Protein AF-A0A5C5GD71-F1 (afdb_monomer_lite)

Sequence (97 aa):
MRAALAAIPFVLTLAACATEVPLPAGVTEDEVGIFRAAVVEAGCDVTNDTQAAVVEERTGFDSGKLRQITEYTARRGELSDTGQGGFRLNVGTCAAA

Structure (mmCIF, N/CA/C/O backbone):
data_AF-A0A5C5GD71-F1
#
_entry.id   AF-A0A5C5GD71-F1
#
loop_
_atom_site.group_PDB
_atom_site.id
_atom_site.type_symbol
_atom_site.label_atom_id
_atom_site.label_alt_id
_atom_site.label_comp_id
_atom_site.label_asym_id
_atom_site.label_entity_id
_atom_site.label_seq_id
_atom_site.pdbx_PDB_ins_code
_atom_site.Cartn_x
_atom_site.Cartn_y
_atom_site.Cartn_z
_atom_site.occupancy
_atom_site.B_iso_or_equiv
_atom_site.auth_seq_id
_atom_site.auth_comp_id
_atom_site.auth_asym_id
_atom_site.auth_atom_id
_atom_site.pdbx_PDB_model_num
ATOM 1 N N . MET A 1 1 ? 34.051 -45.047 44.977 1.00 40.62 1 MET A N 1
ATOM 2 C CA . MET A 1 1 ? 32.857 -44.176 44.947 1.00 40.62 1 MET A CA 1
ATOM 3 C C . MET A 1 1 ? 32.790 -43.549 43.559 1.00 40.62 1 MET A C 1
ATOM 5 O O . MET A 1 1 ? 33.626 -42.717 43.249 1.00 40.62 1 MET A O 1
ATOM 9 N N . ARG A 1 2 ? 31.913 -44.036 42.672 1.00 43.59 2 ARG A N 1
ATOM 10 C CA . ARG A 1 2 ? 31.711 -43.479 41.323 1.00 43.59 2 ARG A CA 1
ATOM 11 C C . ARG A 1 2 ? 30.302 -42.899 41.292 1.00 43.59 2 ARG A C 1
ATOM 13 O O . ARG A 1 2 ? 29.344 -43.644 41.127 1.00 43.59 2 ARG A O 1
ATOM 20 N N . ALA A 1 3 ? 30.187 -41.601 41.552 1.00 47.41 3 ALA A N 1
ATOM 21 C CA . ALA A 1 3 ? 28.939 -40.878 41.365 1.00 47.41 3 ALA A CA 1
ATOM 22 C C . ALA A 1 3 ? 28.727 -40.717 39.855 1.00 47.41 3 ALA A C 1
ATOM 24 O O . ALA A 1 3 ? 29.479 -40.007 39.189 1.00 47.41 3 ALA A O 1
ATOM 25 N N . ALA A 1 4 ? 27.758 -41.449 39.310 1.00 49.78 4 ALA A N 1
ATOM 26 C CA . ALA A 1 4 ? 27.291 -41.252 37.949 1.00 49.78 4 A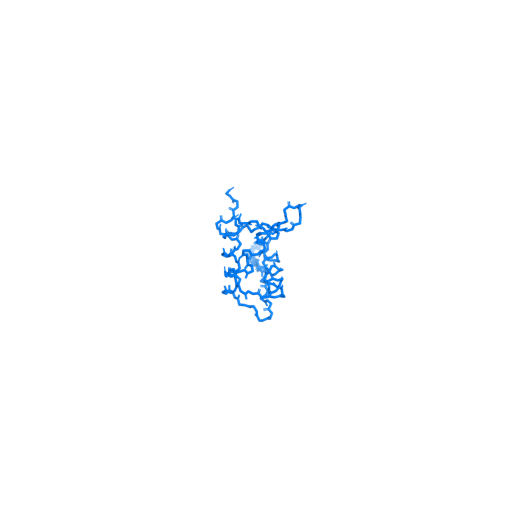LA A CA 1
ATOM 27 C C . ALA A 1 4 ? 26.548 -39.909 37.900 1.00 49.78 4 ALA A C 1
ATOM 29 O O . ALA A 1 4 ? 25.488 -39.755 38.503 1.00 49.78 4 ALA A O 1
ATOM 30 N N . LEU A 1 5 ? 27.148 -38.926 37.228 1.00 51.91 5 LEU A N 1
ATOM 31 C CA . LEU A 1 5 ? 26.519 -37.650 36.905 1.00 51.91 5 LEU A CA 1
ATOM 32 C C . LEU A 1 5 ? 25.349 -37.920 35.952 1.00 51.91 5 LEU A C 1
ATOM 34 O O . LEU A 1 5 ? 25.549 -38.233 34.780 1.00 51.91 5 LEU A O 1
ATOM 38 N N . ALA A 1 6 ? 24.130 -37.833 36.479 1.00 53.88 6 ALA A N 1
ATOM 39 C CA . ALA A 1 6 ? 22.909 -37.846 35.691 1.00 53.88 6 ALA A CA 1
ATOM 40 C C . ALA A 1 6 ? 22.870 -36.580 34.821 1.00 53.88 6 ALA A C 1
ATOM 42 O O . ALA A 1 6 ? 22.754 -35.466 35.331 1.00 53.88 6 ALA A O 1
ATOM 43 N 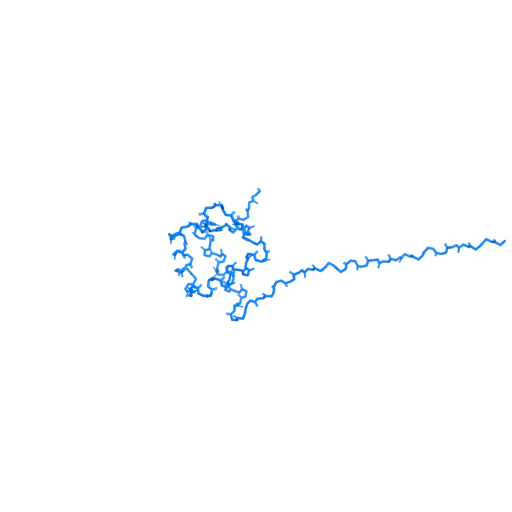N . ALA A 1 7 ? 23.006 -36.752 33.507 1.00 56.69 7 ALA A N 1
ATOM 44 C CA . ALA A 1 7 ? 22.825 -35.686 32.535 1.00 56.69 7 ALA A CA 1
ATOM 45 C C . ALA A 1 7 ? 21.333 -35.323 32.470 1.00 56.69 7 ALA A C 1
ATOM 47 O O . ALA A 1 7 ? 20.516 -36.100 31.981 1.00 56.69 7 ALA A O 1
ATOM 48 N N . ILE A 1 8 ? 20.983 -34.155 33.005 1.00 64.50 8 ILE A N 1
ATOM 49 C CA . ILE A 1 8 ? 19.648 -33.561 32.904 1.00 64.50 8 ILE A CA 1
ATOM 50 C C . ILE A 1 8 ? 19.543 -32.945 31.501 1.00 64.50 8 ILE A C 1
ATOM 52 O O . ILE A 1 8 ? 20.296 -32.012 31.210 1.00 64.50 8 ILE A O 1
ATOM 56 N N . PRO A 1 9 ? 18.655 -33.425 30.611 1.00 58.97 9 PRO A N 1
ATOM 57 C CA . PRO A 1 9 ? 18.432 -32.760 29.339 1.00 58.97 9 PRO A CA 1
ATOM 58 C C . PRO A 1 9 ? 17.663 -31.465 29.617 1.00 58.97 9 PRO A C 1
ATOM 60 O O . PRO A 1 9 ? 16.467 -31.472 29.903 1.00 58.97 9 PRO A O 1
ATOM 63 N N . PHE A 1 10 ? 18.374 -30.342 29.579 1.00 55.47 10 PHE A N 1
ATOM 64 C CA . PHE A 1 10 ? 17.788 -29.010 29.636 1.00 55.47 10 PHE A CA 1
ATOM 65 C C . PHE A 1 10 ? 17.109 -28.744 28.285 1.00 55.47 10 PHE A C 1
ATOM 67 O O . PHE A 1 10 ? 17.753 -28.360 27.309 1.00 55.47 10 PHE A O 1
ATOM 74 N N . VAL A 1 11 ? 15.811 -29.041 28.203 1.00 62.72 11 VAL A N 1
ATOM 75 C CA . VAL A 1 11 ? 14.977 -28.750 27.032 1.00 62.72 11 VAL A CA 1
ATOM 76 C C . VAL A 1 11 ? 14.778 -27.235 26.970 1.00 62.72 11 VAL A C 1
ATOM 78 O O . VAL A 1 11 ? 13.878 -26.681 27.594 1.00 62.72 11 VAL A O 1
ATOM 81 N N . LEU A 1 12 ? 15.658 -26.553 26.237 1.00 60.19 12 LEU A N 1
ATOM 82 C CA . LEU A 1 12 ? 15.481 -25.163 25.825 1.00 60.19 12 LEU A CA 1
ATOM 83 C C . LEU A 1 12 ? 14.337 -25.111 24.812 1.00 60.19 12 LEU A C 1
ATOM 85 O O . LEU A 1 12 ? 14.549 -25.250 23.609 1.00 60.19 12 LEU A O 1
ATOM 89 N N . THR A 1 13 ? 13.110 -24.922 25.291 1.00 60.66 13 THR A N 1
ATOM 90 C CA . THR A 1 13 ? 12.012 -24.467 24.440 1.00 60.66 13 THR A CA 1
ATOM 91 C C . THR A 1 13 ? 12.342 -23.043 24.007 1.00 60.66 13 THR A C 1
ATOM 93 O O . THR A 1 13 ? 12.085 -22.089 24.743 1.00 60.66 13 THR A O 1
ATOM 96 N N . LEU A 1 14 ? 12.969 -22.894 22.837 1.00 57.28 14 LEU A N 1
ATOM 97 C CA . LEU A 1 14 ? 13.030 -21.611 22.153 1.00 57.28 14 LEU A CA 1
ATOM 98 C C . LEU A 1 14 ? 11.584 -21.199 21.871 1.00 57.28 14 LEU A C 1
ATOM 100 O O . LEU A 1 14 ? 10.969 -21.675 20.919 1.00 57.28 14 LEU A O 1
ATOM 104 N N . ALA A 1 15 ? 11.029 -20.348 22.732 1.00 55.38 15 ALA A N 1
ATOM 105 C CA . ALA A 1 15 ? 9.876 -19.543 22.386 1.00 55.38 15 ALA A CA 1
ATOM 106 C C . ALA A 1 15 ? 10.314 -18.696 21.190 1.00 55.38 15 ALA A C 1
ATOM 108 O O . ALA A 1 15 ? 11.025 -17.703 21.340 1.00 55.38 1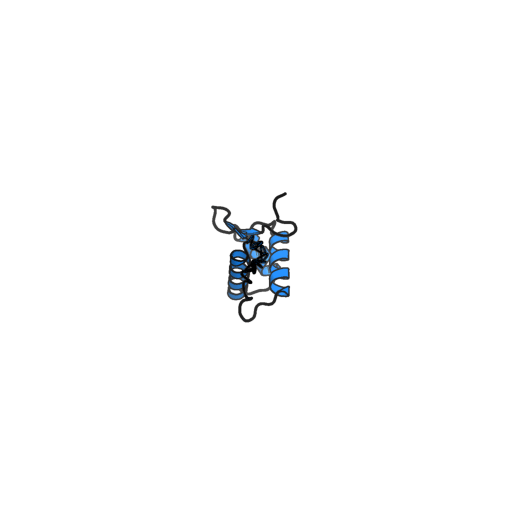5 ALA A O 1
ATOM 109 N N . ALA A 1 16 ? 9.983 -19.159 19.987 1.00 54.44 16 ALA A N 1
ATOM 110 C CA . ALA A 1 16 ? 10.074 -18.344 18.799 1.00 54.44 16 ALA A CA 1
ATOM 111 C C . ALA A 1 16 ? 9.150 -17.152 19.054 1.00 54.44 16 ALA A C 1
ATOM 113 O O . ALA A 1 16 ? 7.929 -17.294 19.020 1.00 54.44 16 ALA A O 1
ATOM 114 N N . CYS A 1 17 ? 9.729 -16.002 19.396 1.00 53.38 17 CYS A N 1
ATOM 115 C CA . CYS A 1 17 ? 9.025 -14.732 19.382 1.00 53.38 17 CYS A CA 1
ATOM 116 C C . CYS A 1 17 ? 8.635 -14.464 17.928 1.00 53.38 17 CYS A C 1
ATOM 118 O O . CYS A 1 17 ? 9.354 -13.780 17.204 1.00 53.38 17 CYS A O 1
ATOM 120 N N . ALA A 1 18 ? 7.526 -15.050 17.479 1.00 57.47 18 ALA A N 1
ATOM 121 C CA . ALA A 1 18 ? 6.808 -14.544 16.331 1.00 57.47 18 ALA A CA 1
ATOM 122 C C . ALA A 1 18 ? 6.413 -13.118 16.717 1.00 57.47 18 ALA A C 1
ATOM 124 O O . ALA A 1 18 ? 5.583 -12.908 17.598 1.00 57.47 18 ALA A O 1
ATOM 125 N N . THR A 1 19 ? 7.102 -12.132 16.152 1.00 65.06 19 THR A N 1
ATOM 126 C CA . THR A 1 19 ? 6.725 -10.728 16.273 1.00 65.06 19 THR A CA 1
ATOM 127 C C . THR A 1 19 ? 5.413 -10.551 15.522 1.00 65.06 19 THR A C 1
ATOM 129 O O . THR A 1 19 ? 5.407 -10.216 14.339 1.00 65.06 19 THR A O 1
ATOM 132 N N . GLU A 1 20 ? 4.303 -10.861 16.188 1.00 79.88 20 GLU A N 1
ATOM 133 C CA . GLU A 1 20 ? 2.966 -10.579 15.687 1.00 79.88 20 GLU A CA 1
ATOM 134 C C . GLU A 1 20 ? 2.845 -9.064 15.522 1.00 79.88 20 GLU A C 1
ATOM 136 O O . GLU A 1 20 ? 2.915 -8.303 16.488 1.00 79.88 20 GLU A O 1
ATOM 141 N N . VAL A 1 21 ? 2.723 -8.611 14.276 1.00 89.19 21 VAL A N 1
ATOM 142 C CA . VAL A 1 21 ? 2.436 -7.209 13.974 1.00 89.19 21 VAL A CA 1
ATOM 143 C C . VAL A 1 21 ? 0.934 -7.018 14.196 1.00 89.19 21 VAL A C 1
ATOM 145 O O . VAL A 1 21 ? 0.150 -7.614 13.454 1.00 89.19 21 VAL A O 1
ATOM 148 N N . PRO A 1 22 ? 0.499 -6.227 15.194 1.00 92.75 22 PRO A N 1
ATOM 149 C CA . PRO A 1 22 ? -0.921 -6.023 15.439 1.00 92.75 22 PRO A CA 1
ATOM 150 C C . PRO A 1 22 ? -1.555 -5.217 14.303 1.00 92.75 22 PRO A C 1
ATOM 152 O O . PRO A 1 22 ? -0.917 -4.339 13.709 1.00 92.75 22 PRO A O 1
ATOM 155 N N . LEU A 1 23 ? -2.828 -5.495 14.024 1.00 94.31 23 LEU A N 1
ATOM 156 C CA . LEU A 1 23 ? -3.613 -4.698 13.086 1.00 94.31 23 LEU A CA 1
ATOM 157 C C . LEU A 1 23 ? -3.771 -3.251 13.585 1.00 94.31 23 LEU A C 1
ATOM 159 O O . LEU A 1 23 ? -3.971 -3.031 14.785 1.00 94.31 23 LEU A O 1
ATOM 163 N N . PRO A 1 24 ? -3.725 -2.251 12.686 1.00 94.69 24 PRO A N 1
ATOM 164 C CA . PRO A 1 24 ? -4.103 -0.884 13.016 1.00 94.69 24 PRO A CA 1
ATOM 165 C C . PRO A 1 24 ? -5.569 -0.793 13.461 1.00 94.69 24 PRO A C 1
ATOM 167 O O . PRO A 1 24 ? -6.421 -1.572 13.033 1.00 94.69 24 PRO A O 1
ATOM 170 N N . ALA A 1 25 ? -5.887 0.196 14.297 1.00 94.12 25 ALA A N 1
ATOM 171 C CA . ALA A 1 25 ? -7.261 0.428 14.731 1.00 94.12 25 ALA A CA 1
ATOM 172 C C . ALA A 1 25 ? -8.181 0.722 13.530 1.00 94.12 25 ALA A C 1
ATOM 174 O O . ALA A 1 25 ? -7.892 1.599 12.722 1.00 94.12 25 ALA A O 1
ATOM 175 N N . GLY A 1 26 ? -9.308 0.010 13.432 1.00 93.38 26 GLY A N 1
ATOM 176 C CA . GLY A 1 26 ? -10.270 0.191 12.336 1.00 93.38 26 GLY A CA 1
ATOM 177 C C . GLY A 1 26 ? -9.857 -0.438 10.998 1.00 93.38 26 GLY A C 1
ATOM 178 O O . GLY A 1 26 ? -10.504 -0.160 9.985 1.00 93.38 26 GLY A O 1
ATOM 179 N N . VAL A 1 27 ? -8.810 -1.273 10.997 1.00 97.38 27 VAL A N 1
ATOM 180 C CA . VAL A 1 27 ? -8.397 -2.117 9.869 1.00 97.38 27 VAL A CA 1
ATOM 181 C C . VAL A 1 27 ? -8.655 -3.583 10.215 1.00 97.38 27 VAL A C 1
ATOM 183 O O . VAL A 1 27 ? -8.287 -4.049 11.293 1.00 97.38 27 VAL A O 1
ATOM 186 N N . THR A 1 28 ? -9.278 -4.315 9.296 1.00 98.00 28 THR A N 1
ATOM 187 C CA . THR A 1 28 ? -9.543 -5.760 9.414 1.00 98.00 28 THR A CA 1
ATOM 188 C C . THR A 1 28 ? -8.621 -6.576 8.504 1.00 98.00 28 THR A C 1
ATOM 190 O O . THR A 1 28 ? -8.130 -6.057 7.504 1.00 98.00 28 THR A O 1
ATOM 193 N N . GLU A 1 29 ? -8.401 -7.865 8.800 1.00 96.94 29 GLU A N 1
ATOM 194 C CA . GLU A 1 29 ? -7.636 -8.746 7.892 1.00 96.94 29 GLU A CA 1
ATOM 195 C C . GLU A 1 29 ? -8.284 -8.850 6.500 1.00 96.94 29 GLU A C 1
ATOM 197 O O . GLU A 1 29 ? -7.563 -8.920 5.504 1.00 96.94 29 GLU A O 1
ATOM 202 N N . ASP A 1 30 ? -9.619 -8.801 6.413 1.00 98.25 30 ASP A N 1
ATOM 203 C CA . ASP A 1 30 ? -10.347 -8.823 5.138 1.00 98.25 30 ASP A CA 1
ATOM 204 C C . ASP A 1 30 ? -9.987 -7.609 4.273 1.00 98.25 30 ASP A C 1
ATOM 206 O O . ASP A 1 30 ? -9.721 -7.748 3.081 1.00 98.25 30 ASP A O 1
ATOM 210 N N . GLU A 1 31 ? -9.888 -6.421 4.873 1.00 98.44 31 GLU A N 1
ATOM 211 C CA . GLU A 1 31 ? -9.472 -5.202 4.172 1.00 98.44 31 GLU A CA 1
ATOM 212 C C . GLU A 1 31 ? -8.009 -5.259 3.727 1.00 98.44 31 GLU A C 1
ATOM 214 O O . GLU A 1 31 ? -7.676 -4.789 2.638 1.00 98.44 31 GLU A O 1
ATOM 219 N N . VAL A 1 32 ? -7.133 -5.884 4.520 1.00 98.31 32 VAL A N 1
ATOM 220 C CA . VAL A 1 32 ? -5.754 -6.154 4.089 1.00 98.31 32 VAL A CA 1
ATOM 221 C C . VAL A 1 32 ? -5.751 -7.139 2.912 1.00 98.31 32 VAL A C 1
ATOM 223 O O . VAL A 1 32 ? -4.988 -6.967 1.963 1.00 98.31 32 VAL A O 1
ATOM 226 N N . GLY A 1 33 ? -6.620 -8.152 2.926 1.00 98.19 33 GLY A N 1
ATOM 227 C CA . GLY A 1 33 ? -6.825 -9.073 1.806 1.00 98.19 33 GLY A CA 1
ATOM 228 C C . GLY A 1 33 ? -7.291 -8.366 0.529 1.00 98.19 33 GLY A C 1
ATOM 229 O O . GLY A 1 33 ? -6.706 -8.581 -0.532 1.00 98.19 33 GLY A O 1
ATOM 230 N N . ILE A 1 34 ? 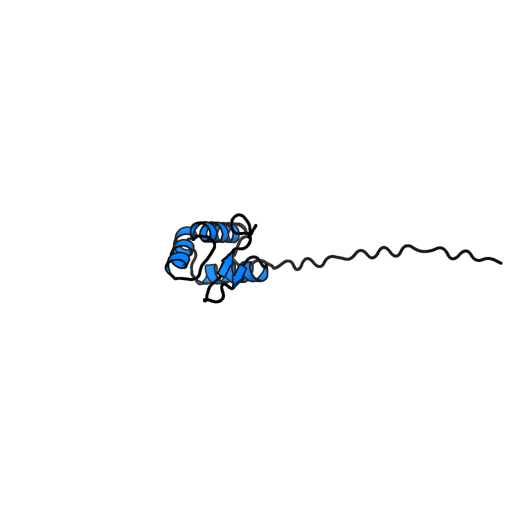-8.281 -7.476 0.644 1.00 98.56 34 ILE A N 1
ATOM 231 C CA . ILE A 1 34 ? -8.795 -6.646 -0.457 1.00 98.56 34 ILE A CA 1
ATOM 232 C C . ILE A 1 34 ? -7.686 -5.751 -1.022 1.00 98.56 34 ILE A C 1
ATOM 234 O O . ILE A 1 34 ? -7.499 -5.699 -2.236 1.00 98.56 34 ILE A O 1
ATOM 238 N N . PHE A 1 35 ? -6.894 -5.111 -0.160 1.00 98.62 35 PHE A N 1
ATOM 239 C CA . PHE A 1 35 ? -5.737 -4.323 -0.583 1.00 98.62 35 PHE A CA 1
ATOM 240 C C . PHE A 1 35 ? -4.713 -5.162 -1.358 1.00 98.62 35 PHE A C 1
ATOM 242 O O . PHE A 1 35 ? -4.300 -4.770 -2.447 1.00 98.62 35 PHE A O 1
ATOM 249 N N . ARG A 1 36 ? -4.328 -6.339 -0.846 1.00 98.50 36 ARG A N 1
ATOM 250 C CA . ARG A 1 36 ? -3.386 -7.235 -1.541 1.00 98.50 36 ARG A CA 1
ATOM 251 C C . ARG A 1 36 ? -3.916 -7.637 -2.918 1.00 98.50 36 ARG A C 1
ATOM 253 O O . ARG A 1 36 ? -3.164 -7.588 -3.885 1.00 98.50 36 ARG A O 1
ATOM 260 N N . ALA A 1 37 ? -5.196 -7.997 -3.016 1.00 98.38 37 ALA A N 1
ATOM 261 C CA . ALA A 1 37 ? -5.828 -8.343 -4.288 1.00 98.38 37 ALA A CA 1
ATOM 262 C C . ALA A 1 37 ? -5.811 -7.164 -5.274 1.00 98.38 37 ALA A C 1
ATOM 264 O O . ALA A 1 37 ? -5.443 -7.338 -6.432 1.00 98.38 37 ALA A O 1
ATOM 265 N N . ALA A 1 38 ? -6.108 -5.952 -4.806 1.00 98.56 38 ALA A N 1
ATOM 266 C CA . ALA A 1 38 ? -6.045 -4.752 -5.630 1.00 98.56 38 ALA A CA 1
ATOM 267 C C . ALA A 1 38 ? -4.620 -4.454 -6.136 1.00 98.56 38 ALA A C 1
ATOM 269 O O . ALA A 1 38 ? -4.441 -4.082 -7.293 1.00 98.56 38 ALA A O 1
ATOM 270 N N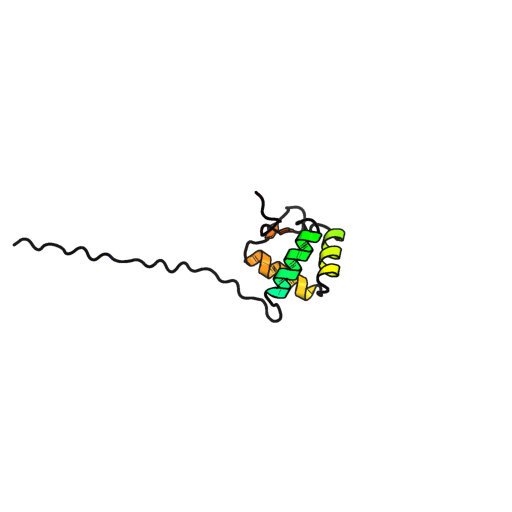 . VAL A 1 39 ? -3.589 -4.674 -5.311 1.00 98.38 39 VAL A N 1
ATOM 271 C CA . VAL A 1 39 ? -2.183 -4.544 -5.738 1.00 98.38 39 VAL A CA 1
ATOM 272 C C . VAL A 1 39 ? -1.809 -5.609 -6.775 1.00 98.38 39 VAL A C 1
ATOM 274 O O . VAL A 1 39 ? -1.082 -5.311 -7.720 1.00 98.38 39 VAL A O 1
ATOM 277 N N . VAL A 1 40 ? -2.329 -6.837 -6.656 1.00 98.31 40 VAL A N 1
ATOM 278 C CA . VAL A 1 40 ? -2.175 -7.872 -7.697 1.00 98.31 40 VAL A CA 1
ATOM 279 C C . VAL A 1 40 ? -2.797 -7.400 -9.015 1.00 98.31 40 VAL A C 1
ATOM 281 O O . VAL A 1 40 ? -2.158 -7.511 -10.059 1.00 98.31 40 VAL A O 1
ATOM 284 N N . GLU A 1 41 ? -4.002 -6.828 -8.978 1.00 97.81 41 GLU A N 1
ATOM 285 C CA . GLU A 1 41 ? -4.668 -6.277 -10.167 1.00 97.81 41 GLU A CA 1
ATOM 286 C C . GLU A 1 41 ? -3.925 -5.081 -10.778 1.00 97.81 41 GLU A C 1
ATOM 288 O O . GLU A 1 41 ? -3.912 -4.928 -11.999 1.00 97.81 41 GLU A O 1
ATOM 293 N N . ALA A 1 42 ? -3.254 -4.271 -9.954 1.00 97.25 42 ALA A N 1
ATOM 294 C CA . ALA A 1 42 ? -2.378 -3.189 -10.404 1.00 97.25 42 ALA A CA 1
ATOM 295 C C . ALA A 1 42 ? -1.051 -3.687 -11.019 1.00 97.25 42 ALA A C 1
ATOM 297 O O . ALA A 1 42 ? -0.284 -2.889 -11.558 1.00 97.25 42 ALA A O 1
ATOM 298 N N . GLY A 1 43 ? -0.782 -4.997 -10.977 1.00 96.62 43 GLY A N 1
ATOM 299 C CA . GLY A 1 43 ? 0.414 -5.611 -11.555 1.00 96.62 43 GLY A CA 1
ATOM 300 C C . GLY A 1 43 ? 1.541 -5.872 -10.557 1.00 96.62 43 GLY A C 1
ATOM 301 O O . GLY A 1 43 ? 2.693 -5.953 -10.968 1.00 96.62 43 GLY A O 1
ATOM 302 N N . CYS A 1 44 ? 1.226 -6.027 -9.267 1.00 97.50 44 CYS A N 1
ATOM 303 C CA . CYS A 1 44 ? 2.144 -6.298 -8.148 1.00 97.50 44 CYS A CA 1
ATOM 304 C C . CYS A 1 44 ? 3.037 -5.138 -7.692 1.00 97.50 44 CYS A C 1
ATOM 306 O O . CYS A 1 44 ? 3.568 -5.201 -6.580 1.00 97.50 44 CYS A O 1
ATOM 308 N N . ASP A 1 45 ? 3.179 -4.096 -8.504 1.00 96.50 45 ASP A N 1
ATOM 309 C CA . ASP A 1 45 ? 3.952 -2.899 -8.195 1.00 9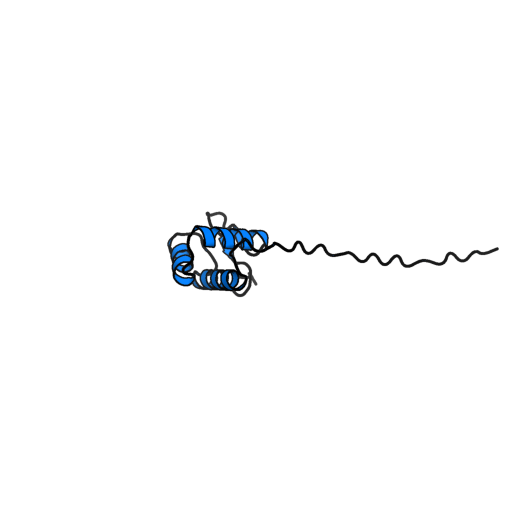6.50 45 ASP A CA 1
ATOM 310 C C . ASP A 1 45 ? 3.020 -1.679 -8.116 1.00 96.50 45 ASP A C 1
ATOM 312 O O . ASP A 1 45 ? 2.103 -1.530 -8.924 1.00 96.50 45 ASP A O 1
ATOM 316 N N . VAL A 1 46 ? 3.266 -0.802 -7.142 1.00 97.00 46 VAL A N 1
ATOM 317 C CA . VAL A 1 46 ? 2.623 0.513 -7.015 1.00 97.00 46 VAL A CA 1
ATOM 318 C C . VAL A 1 46 ? 3.725 1.562 -6.931 1.00 97.00 46 VAL A C 1
ATOM 320 O O . VAL A 1 46 ? 4.252 1.838 -5.855 1.00 97.00 46 VAL A O 1
ATOM 323 N N . THR A 1 47 ? 4.112 2.102 -8.083 1.00 96.38 47 THR A N 1
ATOM 324 C CA . THR A 1 47 ? 5.232 3.041 -8.285 1.00 96.38 47 THR A CA 1
ATOM 325 C C . THR A 1 47 ? 4.831 4.307 -9.037 1.00 96.38 47 THR A C 1
ATOM 327 O O . THR A 1 47 ? 5.646 5.204 -9.236 1.00 96.38 47 THR A O 1
ATOM 330 N N . ASN A 1 48 ? 3.576 4.399 -9.474 1.00 95.31 48 ASN A N 1
ATOM 331 C CA . ASN A 1 48 ? 3.036 5.563 -10.167 1.00 95.31 48 ASN A CA 1
ATOM 332 C C . ASN A 1 48 ? 1.538 5.738 -9.890 1.00 95.31 48 ASN A C 1
ATOM 334 O O . ASN A 1 48 ? 0.861 4.823 -9.413 1.00 95.31 48 ASN A O 1
ATOM 338 N N . ASP A 1 49 ? 1.020 6.909 -10.257 1.00 95.38 49 ASP A N 1
ATOM 339 C CA . ASP A 1 49 ? -0.367 7.304 -10.000 1.00 95.38 49 ASP A CA 1
ATOM 340 C C . ASP A 1 49 ? -1.391 6.401 -10.697 1.00 95.38 49 ASP A C 1
ATOM 342 O O . ASP A 1 49 ? -2.489 6.211 -10.187 1.00 95.38 49 ASP A O 1
ATOM 346 N N . THR A 1 50 ? -1.048 5.801 -11.844 1.00 96.69 50 THR A N 1
ATOM 347 C CA . THR A 1 50 ? -1.960 4.876 -12.540 1.00 96.69 50 THR A CA 1
ATOM 348 C C . THR A 1 50 ? -2.182 3.607 -11.721 1.00 96.69 50 THR A C 1
ATOM 350 O O . THR A 1 50 ? -3.315 3.166 -11.564 1.00 96.69 50 THR A O 1
ATOM 353 N N . GLN A 1 51 ? -1.118 3.036 -11.155 1.00 97.44 51 GLN A N 1
ATOM 354 C CA . GLN A 1 51 ? -1.220 1.860 -10.287 1.00 97.44 51 GLN A CA 1
ATOM 355 C C . GLN A 1 51 ? -1.900 2.200 -8.959 1.00 97.44 51 GLN A C 1
ATOM 357 O O . GLN A 1 51 ? -2.746 1.440 -8.492 1.00 97.44 51 GLN A O 1
ATOM 362 N N . ALA A 1 52 ? -1.579 3.359 -8.373 1.00 96.56 52 ALA A N 1
ATOM 363 C CA . ALA A 1 52 ? -2.232 3.827 -7.154 1.00 96.56 52 ALA A CA 1
ATOM 364 C C . ALA A 1 52 ? -3.746 4.012 -7.356 1.00 96.56 52 ALA A C 1
ATOM 366 O O . ALA A 1 52 ? -4.526 3.529 -6.538 1.00 96.56 52 ALA A O 1
ATOM 367 N N . ALA A 1 53 ? -4.163 4.601 -8.482 1.00 97.38 53 ALA A N 1
ATOM 368 C CA . ALA A 1 53 ? -5.572 4.781 -8.823 1.00 97.38 53 ALA A CA 1
ATOM 369 C C . ALA A 1 53 ? -6.326 3.448 -8.948 1.00 97.38 53 ALA A C 1
ATOM 371 O O . ALA A 1 53 ? -7.462 3.347 -8.493 1.00 97.38 53 ALA A O 1
ATOM 372 N N . VAL A 1 54 ? -5.693 2.402 -9.500 1.00 98.19 54 VAL A N 1
ATOM 373 C CA . VAL A 1 54 ? -6.288 1.053 -9.527 1.00 98.19 54 VAL A CA 1
ATOM 374 C C . VAL A 1 54 ? -6.531 0.548 -8.106 1.00 98.19 54 VAL A C 1
ATOM 376 O O . VAL A 1 54 ? -7.614 0.047 -7.812 1.00 98.19 54 VAL A O 1
ATOM 379 N N . VAL A 1 55 ? -5.559 0.702 -7.203 1.00 98.31 55 VAL A N 1
ATOM 380 C CA . VAL A 1 55 ? -5.718 0.270 -5.807 1.00 98.31 55 VAL A CA 1
ATOM 381 C C . VAL A 1 55 ? -6.825 1.063 -5.106 1.00 98.31 55 VAL A C 1
ATOM 383 O O . VAL A 1 55 ? -7.670 0.477 -4.429 1.00 98.31 55 VAL A O 1
ATOM 386 N N . GLU A 1 56 ? -6.872 2.378 -5.296 1.00 98.25 56 GLU A N 1
ATOM 387 C CA . GLU A 1 56 ? -7.920 3.242 -4.743 1.00 98.25 56 GLU A CA 1
ATOM 388 C C . GLU A 1 56 ? -9.314 2.841 -5.245 1.00 98.25 56 GLU A C 1
ATOM 390 O O . GLU A 1 56 ? -10.218 2.626 -4.438 1.00 98.25 56 GLU A O 1
ATOM 395 N N . GLU A 1 57 ? -9.485 2.655 -6.556 1.00 98.31 57 GLU A N 1
ATOM 396 C CA . GLU A 1 57 ? -10.768 2.282 -7.159 1.00 98.31 57 GLU A CA 1
ATOM 397 C C . GLU A 1 57 ? -11.232 0.892 -6.705 1.00 98.31 57 GLU A C 1
ATOM 399 O O . GLU A 1 57 ? -12.400 0.703 -6.361 1.00 98.31 57 GLU A O 1
ATOM 404 N N . ARG A 1 58 ? -10.324 -0.090 -6.682 1.00 98.25 58 ARG A N 1
ATOM 405 C CA . ARG A 1 58 ? -10.662 -1.479 -6.342 1.00 98.25 58 ARG A CA 1
ATOM 406 C C . ARG A 1 58 ? -10.968 -1.683 -4.872 1.00 98.25 58 ARG A C 1
ATOM 408 O O . ARG A 1 58 ? -11.800 -2.524 -4.540 1.00 98.25 58 ARG A O 1
ATOM 415 N N . THR A 1 59 ? -10.301 -0.939 -3.997 1.00 98.31 59 THR A N 1
ATOM 416 C CA . THR A 1 59 ? -10.549 -1.041 -2.558 1.00 98.31 59 THR A CA 1
ATOM 417 C C . THR A 1 59 ? -11.690 -0.140 -2.088 1.00 98.31 59 THR A C 1
ATOM 419 O O . THR A 1 59 ? -12.384 -0.488 -1.135 1.00 98.31 59 THR A O 1
ATOM 422 N N . GLY A 1 60 ? -11.889 1.018 -2.729 1.00 98.25 60 GLY A N 1
ATOM 423 C CA . GLY A 1 60 ? -12.806 2.057 -2.259 1.00 98.25 60 GLY A CA 1
ATOM 424 C C . GLY A 1 60 ? -12.373 2.709 -0.939 1.00 98.25 60 GLY A C 1
ATOM 425 O O . GLY A 1 60 ? -13.186 3.356 -0.278 1.00 98.25 60 GLY A O 1
ATOM 426 N N . PHE A 1 61 ? -11.121 2.514 -0.516 1.00 98.25 61 PHE A N 1
ATOM 427 C CA . PHE A 1 61 ? -10.594 3.048 0.737 1.00 98.25 61 PHE A CA 1
ATOM 428 C C . PHE A 1 61 ? -10.072 4.474 0.559 1.00 98.25 61 PHE A C 1
ATOM 430 O O . PHE A 1 61 ? -9.501 4.823 -0.470 1.00 98.25 61 PHE A O 1
ATOM 437 N N . ASP A 1 62 ? -10.218 5.296 1.598 1.00 96.62 62 ASP A N 1
ATOM 438 C CA . ASP A 1 62 ? -9.570 6.603 1.632 1.00 96.62 62 ASP A CA 1
ATOM 439 C C . ASP A 1 62 ? -8.043 6.478 1.796 1.00 96.62 62 ASP A C 1
ATOM 441 O O . ASP A 1 62 ? -7.511 5.462 2.258 1.00 96.62 62 ASP A O 1
ATOM 445 N N . SER A 1 63 ? -7.323 7.551 1.462 1.00 95.31 63 SER A N 1
ATOM 446 C CA . SER A 1 63 ? -5.857 7.593 1.516 1.00 95.31 63 SER A CA 1
ATOM 447 C C . SER A 1 63 ? -5.286 7.338 2.917 1.00 95.31 63 SER A C 1
ATOM 449 O O . SER A 1 63 ? -4.196 6.781 3.057 1.00 95.31 63 SER A O 1
ATOM 451 N N . GLY A 1 64 ? -6.019 7.696 3.975 1.00 96.56 64 GLY A N 1
ATOM 452 C CA . GLY A 1 64 ? -5.633 7.439 5.357 1.00 96.56 64 GLY A CA 1
ATOM 453 C C . GLY A 1 64 ? -5.680 5.952 5.697 1.00 96.56 64 GLY A C 1
ATOM 454 O O . GLY A 1 64 ? -4.729 5.432 6.289 1.00 96.56 64 GLY A O 1
ATOM 455 N N . LYS A 1 65 ? -6.750 5.255 5.300 1.00 97.62 65 LYS A N 1
ATOM 456 C CA . LYS A 1 65 ? -6.873 3.798 5.444 1.00 97.62 65 LYS A CA 1
ATOM 457 C C . LYS A 1 65 ? -5.856 3.057 4.570 1.00 97.62 65 LYS A C 1
ATOM 459 O O . LYS A 1 65 ? -5.171 2.169 5.079 1.00 97.62 65 LYS A O 1
ATOM 464 N N . LEU A 1 66 ? -5.668 3.466 3.314 1.00 98.00 66 LEU A N 1
ATOM 465 C CA . LEU A 1 66 ? -4.653 2.884 2.425 1.00 98.00 66 LEU A CA 1
ATOM 466 C C . LEU A 1 66 ? -3.241 3.018 2.988 1.00 98.00 66 LEU A C 1
ATOM 468 O O . LEU A 1 66 ? -2.477 2.051 2.967 1.00 98.00 66 LEU A O 1
ATOM 472 N N . ARG A 1 67 ? -2.905 4.175 3.568 1.00 96.94 67 ARG A N 1
ATOM 473 C CA . ARG A 1 67 ? -1.618 4.372 4.240 1.00 96.94 67 ARG A CA 1
ATOM 474 C C . ARG A 1 67 ? -1.453 3.427 5.430 1.00 96.94 67 ARG A C 1
ATOM 476 O O . ARG A 1 67 ? -0.410 2.792 5.552 1.00 96.94 67 ARG A O 1
ATOM 483 N N . GLN A 1 68 ? -2.474 3.285 6.278 1.00 98.00 68 GLN A N 1
ATOM 484 C CA . GLN A 1 68 ? -2.423 2.377 7.434 1.00 98.00 68 GLN A CA 1
ATOM 485 C C . GLN A 1 68 ? -2.214 0.917 7.021 1.00 98.00 68 GLN A C 1
ATOM 487 O O . GLN A 1 68 ? -1.378 0.228 7.610 1.00 98.00 68 GLN A O 1
ATOM 492 N N . ILE A 1 69 ? -2.940 0.456 6.000 1.00 98.38 69 ILE A N 1
ATOM 493 C CA . ILE A 1 69 ? -2.820 -0.909 5.478 1.00 98.38 69 ILE A CA 1
ATOM 494 C C . ILE A 1 69 ? -1.451 -1.117 4.821 1.00 98.38 69 ILE A C 1
ATOM 496 O O . ILE A 1 69 ? -0.796 -2.124 5.091 1.00 98.38 69 ILE A O 1
ATOM 500 N N . THR A 1 70 ? -0.977 -0.156 4.025 1.00 97.50 70 THR A N 1
ATOM 501 C CA . THR A 1 70 ? 0.356 -0.205 3.400 1.00 97.50 70 THR A CA 1
ATOM 502 C C . THR A 1 70 ? 1.455 -0.320 4.456 1.00 97.50 70 THR A C 1
ATOM 504 O O . THR A 1 70 ? 2.286 -1.222 4.393 1.00 97.50 70 THR A O 1
ATOM 507 N N . GLU A 1 71 ? 1.434 0.537 5.480 1.00 96.56 71 GLU A N 1
ATOM 508 C CA . GLU A 1 71 ? 2.415 0.510 6.571 1.00 96.56 71 GLU A CA 1
ATOM 509 C C . GLU A 1 71 ? 2.365 -0.794 7.378 1.00 96.56 71 GLU A C 1
ATOM 511 O O . GLU A 1 71 ? 3.403 -1.333 7.765 1.00 96.56 71 GLU A O 1
ATOM 516 N N . TYR A 1 72 ? 1.164 -1.309 7.650 1.00 97.31 72 TYR A N 1
ATOM 517 C CA . TYR A 1 72 ? 0.983 -2.597 8.314 1.00 97.31 72 TYR A CA 1
ATOM 518 C C . TYR A 1 72 ? 1.594 -3.743 7.495 1.00 97.31 72 TYR A C 1
ATOM 520 O O . TYR A 1 72 ? 2.368 -4.542 8.024 1.00 97.31 72 TYR A O 1
ATOM 528 N N . THR A 1 73 ? 1.314 -3.770 6.194 1.00 97.12 73 THR A N 1
ATOM 529 C CA . THR A 1 73 ? 1.801 -4.788 5.252 1.00 97.12 73 THR A CA 1
ATOM 530 C C . THR A 1 73 ? 3.327 -4.711 5.094 1.00 97.12 73 THR A C 1
ATOM 532 O O . THR A 1 73 ? 4.008 -5.737 5.103 1.00 97.12 73 THR A O 1
ATOM 535 N N . ALA A 1 74 ? 3.896 -3.500 5.076 1.00 96.38 74 ALA A N 1
ATOM 536 C CA . ALA A 1 74 ? 5.343 -3.282 5.092 1.00 96.38 74 ALA A CA 1
ATOM 537 C C . ALA A 1 74 ? 6.004 -3.809 6.377 1.00 96.38 74 ALA A C 1
ATOM 539 O O . ALA A 1 74 ? 7.008 -4.514 6.307 1.00 96.38 74 ALA A O 1
ATOM 540 N N . ARG A 1 75 ? 5.431 -3.529 7.559 1.00 95.50 75 ARG A N 1
ATOM 541 C CA . ARG A 1 75 ? 5.955 -4.027 8.849 1.00 95.50 75 ARG A CA 1
ATOM 542 C C . ARG A 1 75 ? 5.920 -5.550 8.960 1.00 95.50 75 ARG A C 1
ATOM 544 O O . ARG A 1 75 ? 6.733 -6.122 9.679 1.00 95.50 75 ARG A O 1
ATOM 551 N N . ARG A 1 76 ? 5.010 -6.199 8.234 1.00 94.62 76 ARG A N 1
ATOM 552 C CA . ARG A 1 76 ? 4.948 -7.660 8.099 1.00 94.62 76 ARG A CA 1
ATOM 553 C C . ARG A 1 76 ? 5.969 -8.237 7.112 1.00 94.62 76 ARG A C 1
ATOM 555 O O . ARG A 1 76 ? 6.023 -9.451 6.954 1.00 94.62 76 ARG A O 1
ATOM 562 N N . GLY A 1 77 ? 6.773 -7.396 6.460 1.00 94.69 77 GLY A N 1
ATOM 563 C CA . GLY A 1 77 ? 7.768 -7.820 5.474 1.00 94.69 77 GLY A CA 1
ATOM 564 C C . GLY A 1 77 ? 7.168 -8.230 4.130 1.00 94.69 77 GLY A C 1
ATOM 565 O O . GLY A 1 77 ? 7.842 -8.862 3.323 1.00 94.69 77 GLY A O 1
ATOM 566 N N . GLU A 1 78 ? 5.905 -7.889 3.874 1.00 96.19 78 GLU A N 1
ATOM 567 C CA . GLU A 1 78 ? 5.209 -8.304 2.653 1.00 96.19 78 GLU A CA 1
ATOM 568 C C . GLU A 1 78 ? 5.436 -7.338 1.487 1.00 96.19 78 GLU A C 1
ATOM 570 O O . GLU A 1 78 ? 5.106 -7.674 0.351 1.00 96.19 78 GLU A O 1
ATOM 575 N N . LEU A 1 79 ? 6.007 -6.158 1.751 1.00 96.69 79 LEU A N 1
ATOM 576 C CA . LEU A 1 79 ? 6.338 -5.154 0.743 1.00 96.69 79 LEU A CA 1
ATOM 577 C C . LEU A 1 79 ? 7.856 -4.981 0.623 1.00 96.69 79 LEU A C 1
ATOM 579 O O . LEU A 1 79 ? 8.564 -4.972 1.630 1.00 96.69 79 LEU A O 1
ATOM 583 N N . SER A 1 80 ? 8.359 -4.792 -0.596 1.00 95.06 80 SER A N 1
ATOM 584 C CA . SER A 1 80 ? 9.725 -4.315 -0.847 1.00 95.06 80 SER A CA 1
ATOM 585 C C . SER A 1 80 ? 9.717 -2.965 -1.535 1.00 95.06 80 SER A C 1
ATOM 587 O O . SER A 1 80 ? 8.844 -2.677 -2.349 1.00 95.06 80 SER A O 1
ATOM 589 N N . ASP A 1 81 ? 10.721 -2.158 -1.218 1.00 92.00 81 ASP A N 1
ATOM 590 C CA . ASP A 1 81 ? 10.994 -0.910 -1.919 1.00 92.00 81 ASP A CA 1
ATOM 591 C C . ASP A 1 81 ? 11.470 -1.207 -3.353 1.00 92.00 81 ASP A C 1
ATOM 593 O O . ASP A 1 81 ? 12.236 -2.146 -3.585 1.00 92.00 81 ASP A O 1
ATOM 597 N N . THR A 1 82 ? 11.001 -0.420 -4.318 1.00 89.56 82 THR A N 1
ATOM 598 C CA . THR A 1 82 ? 11.349 -0.565 -5.744 1.00 89.56 82 THR A CA 1
ATOM 599 C C . THR A 1 82 ? 12.518 0.329 -6.178 1.00 89.56 82 THR A C 1
ATOM 601 O O . THR A 1 82 ? 12.913 0.317 -7.345 1.00 89.56 82 THR A O 1
ATOM 604 N N . GLY A 1 83 ? 13.064 1.138 -5.267 1.00 83.88 83 GLY A N 1
ATOM 605 C CA . GLY A 1 83 ? 14.131 2.113 -5.494 1.00 83.88 83 GLY A CA 1
ATOM 606 C C . GLY A 1 83 ? 13.700 3.370 -6.260 1.00 83.88 83 GLY A C 1
ATOM 607 O O . GLY A 1 83 ? 14.514 4.270 -6.453 1.00 83.88 83 GLY A O 1
ATOM 608 N N . GLN A 1 84 ? 12.442 3.441 -6.706 1.00 75.62 84 GLN A N 1
ATOM 609 C CA . GLN A 1 84 ? 11.912 4.490 -7.592 1.00 75.62 84 GLN A CA 1
ATOM 610 C C . GLN A 1 84 ? 10.783 5.309 -6.946 1.00 75.62 84 GLN A C 1
ATOM 612 O O . GLN A 1 84 ? 10.186 6.161 -7.597 1.00 75.62 84 GLN A O 1
ATOM 617 N N . GLY A 1 85 ? 10.517 5.079 -5.657 1.00 83.00 85 GLY A N 1
ATOM 618 C CA . GLY A 1 85 ? 9.317 5.561 -4.981 1.00 83.00 85 GLY A CA 1
ATOM 619 C C . GLY A 1 85 ? 8.155 4.597 -5.217 1.00 83.00 85 GLY A C 1
ATOM 620 O O . GLY A 1 85 ? 7.812 4.281 -6.352 1.00 83.00 85 GLY A O 1
ATOM 621 N N . GLY A 1 86 ? 7.580 4.089 -4.128 1.00 93.00 86 GLY A N 1
ATOM 622 C CA . GLY A 1 86 ? 6.547 3.056 -4.171 1.00 93.00 86 GLY A CA 1
ATOM 623 C C . GLY A 1 86 ? 7.049 1.686 -3.722 1.00 93.00 86 GLY A C 1
ATOM 624 O O . GLY A 1 86 ? 8.133 1.562 -3.151 1.00 93.00 86 GLY A O 1
ATOM 625 N N . PHE A 1 87 ? 6.250 0.649 -3.957 1.00 97.19 87 PHE A N 1
ATOM 626 C CA . PHE A 1 87 ? 6.516 -0.684 -3.421 1.00 97.19 87 PHE A CA 1
ATOM 627 C C . PHE A 1 87 ? 6.083 -1.809 -4.359 1.00 97.19 87 PHE A C 1
ATOM 629 O O . PHE A 1 87 ? 5.225 -1.632 -5.223 1.00 97.19 87 PHE A O 1
ATOM 636 N N . ARG A 1 88 ? 6.658 -2.986 -4.117 1.00 96.88 88 ARG A N 1
ATOM 637 C CA . ARG A 1 88 ? 6.247 -4.273 -4.667 1.00 96.88 88 ARG A CA 1
ATOM 638 C C . ARG A 1 88 ? 5.633 -5.136 -3.575 1.00 96.88 88 ARG A C 1
ATOM 640 O O . ARG A 1 88 ? 6.210 -5.238 -2.494 1.00 96.88 88 ARG A O 1
ATOM 647 N N . LEU A 1 89 ? 4.517 -5.801 -3.861 1.00 97.94 89 LEU A N 1
ATOM 648 C CA . LEU A 1 89 ? 3.991 -6.878 -3.017 1.00 97.94 89 LEU A CA 1
ATOM 649 C C . LEU A 1 89 ? 4.783 -8.173 -3.261 1.00 97.94 89 LEU A C 1
ATOM 651 O O . LEU A 1 89 ? 4.942 -8.583 -4.403 1.00 97.94 89 LEU A O 1
ATOM 655 N N . ASN A 1 90 ? 5.238 -8.855 -2.210 1.00 96.81 90 ASN A N 1
ATOM 656 C CA . ASN A 1 90 ? 6.069 -10.070 -2.317 1.00 96.81 90 ASN A CA 1
ATOM 657 C C . ASN A 1 90 ? 5.418 -11.319 -1.721 1.00 96.81 90 ASN A C 1
ATOM 659 O O . ASN A 1 90 ? 6.100 -12.263 -1.326 1.00 96.81 90 ASN A O 1
ATOM 663 N N . VAL A 1 91 ? 4.095 -11.324 -1.627 1.00 95.75 91 VAL A N 1
ATOM 664 C CA . VAL A 1 91 ? 3.323 -12.461 -1.125 1.00 95.75 91 VAL A CA 1
ATOM 665 C C . VAL A 1 91 ? 2.294 -12.905 -2.152 1.00 95.75 91 VAL A C 1
ATOM 667 O O . VAL A 1 91 ? 1.981 -12.185 -3.103 1.00 95.75 91 VAL A O 1
ATOM 670 N N . GLY A 1 92 ? 1.759 -14.109 -1.954 1.00 93.50 92 GLY A N 1
ATOM 671 C CA . GLY A 1 92 ? 0.757 -14.688 -2.843 1.00 93.50 92 GLY A CA 1
ATOM 672 C C . GLY A 1 92 ? 1.274 -14.793 -4.276 1.00 93.50 92 GLY A C 1
ATOM 673 O O . GLY A 1 92 ? 2.399 -15.226 -4.506 1.00 93.50 92 GLY A O 1
ATOM 674 N N . THR A 1 93 ? 0.460 -14.365 -5.237 1.00 95.25 93 THR A N 1
ATOM 675 C CA . THR A 1 93 ? 0.801 -14.396 -6.667 1.00 95.25 93 THR A CA 1
ATOM 676 C C . THR A 1 93 ? 1.894 -13.404 -7.065 1.00 95.25 93 THR A C 1
ATOM 678 O O . THR A 1 93 ? 2.430 -13.520 -8.161 1.00 95.25 93 THR A O 1
ATOM 681 N N . CYS A 1 94 ? 2.224 -12.437 -6.202 1.00 95.50 94 CYS A N 1
ATOM 682 C CA . CYS A 1 94 ? 3.273 -11.449 -6.453 1.00 95.50 94 CYS A CA 1
ATOM 683 C C . CYS A 1 94 ? 4.635 -11.828 -5.849 1.00 95.50 94 CYS A C 1
ATOM 685 O O . CYS A 1 94 ? 5.632 -11.153 -6.127 1.00 95.50 94 CYS A O 1
ATOM 687 N N . ALA A 1 95 ? 4.696 -12.907 -5.057 1.00 93.69 95 ALA A N 1
ATOM 688 C CA . ALA A 1 95 ? 5.954 -13.459 -4.569 1.00 93.69 95 ALA A CA 1
ATOM 689 C C . ALA A 1 95 ? 6.859 -13.841 -5.751 1.00 93.69 95 ALA A C 1
ATOM 691 O O . ALA A 1 95 ? 6.410 -14.472 -6.708 1.00 93.69 95 ALA A O 1
ATOM 692 N N . ALA A 1 96 ? 8.131 -13.439 -5.695 1.00 75.62 96 ALA A N 1
ATOM 693 C CA . ALA A 1 96 ? 9.123 -13.904 -6.658 1.00 75.62 96 ALA A CA 1
ATOM 694 C C . ALA A 1 96 ? 9.283 -15.430 -6.533 1.00 75.62 96 ALA A C 1
ATOM 696 O O . ALA A 1 96 ? 9.285 -15.956 -5.417 1.00 75.62 96 ALA A O 1
ATOM 697 N N . ALA A 1 97 ? 9.382 -16.117 -7.674 1.00 54.88 97 ALA A N 1
ATOM 698 C CA . ALA A 1 97 ? 9.728 -17.538 -7.732 1.00 54.88 97 ALA A CA 1
ATOM 699 C C . ALA A 1 97 ? 11.221 -17.760 -7.457 1.00 54.88 97 ALA A C 1
ATOM 701 O O . ALA A 1 97 ? 12.027 -16.891 -7.868 1.00 54.88 97 ALA A O 1
#

Foldseek 3Di:
DDPDPDDDPPPPPPPPPPVPQDADPPDDVVLLVQLCVQCVVLVQWDQDPVSVVSSCVSSVDDPVRNVSSVVSCVVVVQWDDPVRHTTGGCDDPRNDD

pLDDT: mean 87.13, std 17.03, range [40.62, 98.62]

Radius of gyration: 21.44 Å; chains: 1; bounding box: 46×52×58 Å

Organism: NCBI:txid2588711

Secondary structure (DSSP, 8-state):
---------------------PPPTT--HHHHHHHHHHHHHTTSEE-SHHHHHHHHHHH---HHHHHHHHHHHHHTT-EEE-SSSSEEE-SGGGS--